Protein AF-A0A919H9T5-F1 (afdb_monomer_lite)

pLDDT: mean 81.6, std 16.91, range [37.56, 96.25]

Foldseek 3Di:
DDDPVCPVDPQDDQVLQQVLLVLLQVLCVLVVHHDPQWGWDFDPPPDVVTGIATPPVRHRSVVSNVVSVVSVVVSVVVVVD

Radius of gyration: 14.4 Å; chains: 1; bounding box: 32×28×45 Å

Sequence (81 aa):
MTRPEIMENPPARKREVDEVVQRLREVLDKIRIVLPSLGSDPVGESYDPAVYLVELGRVNAGTARKLATVLEQAVREETDE

Secondary structure (DSSP, 8-state):
---GGGGGSPPPPHHHHHHHHHHHHHHHHHTT---TT--EEEE-TTSSSPEEEETTTTB-HHHHHHHHHHHHHHHHHHH--

Structure (mmCIF, N/CA/C/O backbone):
data_AF-A0A919H9T5-F1
#
_entry.id   AF-A0A919H9T5-F1
#
loop_
_atom_site.group_PDB
_atom_site.id
_atom_site.type_symbol
_atom_site.label_atom_id
_atom_site.label_alt_id
_atom_site.label_comp_id
_atom_site.label_asym_id
_atom_site.label_entity_id
_atom_site.label_seq_id
_atom_site.pdbx_PDB_ins_code
_atom_site.Cartn_x
_atom_site.Cartn_y
_atom_site.Cartn_z
_atom_site.occupancy
_atom_site.B_iso_or_equiv
_atom_site.auth_seq_id
_atom_site.auth_comp_id
_atom_site.auth_asym_id
_atom_site.auth_atom_id
_atom_site.pdbx_PDB_model_num
ATOM 1 N N . MET A 1 1 ? 20.193 20.321 -17.210 1.00 39.12 1 MET A N 1
ATOM 2 C CA . MET A 1 1 ? 18.887 20.433 -16.528 1.00 39.12 1 MET A CA 1
ATOM 3 C C . MET A 1 1 ? 18.450 19.033 -16.130 1.00 39.12 1 MET A C 1
ATOM 5 O O . MET A 1 1 ? 17.806 18.362 -16.919 1.00 39.12 1 MET A O 1
ATOM 9 N N . THR A 1 2 ? 18.833 18.576 -14.941 1.00 37.56 2 THR A N 1
ATOM 10 C CA . THR A 1 2 ? 18.334 17.308 -14.390 1.00 37.56 2 THR A CA 1
ATOM 11 C C . THR A 1 2 ? 18.104 17.565 -12.916 1.00 37.56 2 THR A C 1
ATOM 13 O O . THR A 1 2 ? 19.040 17.890 -12.189 1.00 37.56 2 THR A O 1
ATOM 16 N N . ARG A 1 3 ? 16.837 17.575 -12.510 1.00 40.72 3 ARG A N 1
ATOM 17 C CA . ARG A 1 3 ? 16.434 17.886 -11.141 1.00 40.72 3 ARG A CA 1
ATOM 18 C C . ARG A 1 3 ? 16.881 16.703 -10.257 1.00 40.72 3 ARG A C 1
ATOM 20 O O . ARG A 1 3 ? 16.433 15.589 -10.521 1.00 40.72 3 ARG A O 1
ATOM 27 N N . PRO A 1 4 ? 17.769 16.896 -9.265 1.00 43.25 4 PRO A N 1
ATOM 28 C CA . PRO A 1 4 ? 18.379 15.801 -8.497 1.00 43.25 4 PRO A CA 1
ATOM 29 C C . PRO A 1 4 ? 17.417 15.121 -7.503 1.00 43.25 4 PRO A C 1
ATOM 31 O O . PRO A 1 4 ? 17.782 14.144 -6.861 1.00 43.25 4 PRO A O 1
ATOM 34 N N . GLU A 1 5 ? 16.169 15.586 -7.408 1.00 46.06 5 GLU A N 1
ATOM 35 C CA . GLU A 1 5 ? 15.148 15.054 -6.491 1.00 46.06 5 GLU A CA 1
ATOM 36 C C . GLU A 1 5 ? 14.651 13.641 -6.865 1.00 46.06 5 GLU A C 1
ATOM 38 O O . GLU A 1 5 ? 14.013 12.982 -6.052 1.00 46.06 5 GLU A O 1
ATOM 43 N N . ILE A 1 6 ? 14.976 13.121 -8.058 1.00 50.28 6 ILE A N 1
ATOM 44 C CA . ILE A 1 6 ? 14.575 11.761 -8.481 1.00 50.28 6 ILE A CA 1
ATOM 45 C C . ILE A 1 6 ? 15.422 10.662 -7.791 1.00 50.28 6 ILE A C 1
A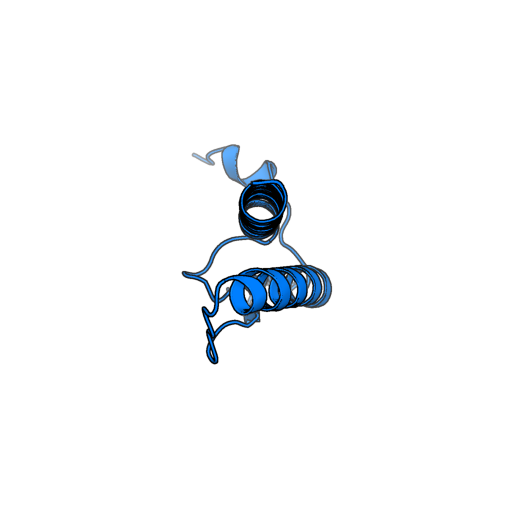TOM 47 O O . ILE A 1 6 ? 15.082 9.486 -7.855 1.00 50.28 6 ILE A O 1
ATOM 51 N N . MET A 1 7 ? 16.492 11.014 -7.066 1.00 45.09 7 MET A N 1
ATOM 52 C CA . MET A 1 7 ? 17.358 10.040 -6.378 1.00 45.09 7 MET A CA 1
ATOM 53 C C . MET A 1 7 ? 17.004 9.768 -4.906 1.00 45.09 7 MET A C 1
ATOM 55 O O . MET A 1 7 ? 17.687 8.964 -4.277 1.00 45.09 7 MET A O 1
ATOM 59 N N . GLU A 1 8 ? 15.945 10.364 -4.342 1.00 46.53 8 GLU A N 1
ATOM 60 C CA . GLU A 1 8 ? 15.500 9.992 -2.984 1.00 46.53 8 GLU A CA 1
ATOM 61 C C . GLU A 1 8 ? 14.796 8.628 -2.927 1.00 46.53 8 GLU A C 1
ATOM 63 O O . GLU A 1 8 ? 14.621 8.070 -1.842 1.00 46.53 8 GLU A O 1
ATOM 68 N N . ASN A 1 9 ? 14.404 8.062 -4.072 1.00 52.47 9 ASN A N 1
ATOM 69 C CA . ASN A 1 9 ? 13.831 6.727 -4.107 1.00 52.47 9 ASN A CA 1
ATOM 70 C C . ASN A 1 9 ? 14.122 6.028 -5.449 1.00 52.47 9 ASN A C 1
ATOM 72 O O . ASN A 1 9 ? 13.567 6.442 -6.469 1.00 52.47 9 ASN A O 1
ATOM 76 N N . PRO A 1 10 ? 14.994 5.002 -5.482 1.00 57.84 10 PRO A N 1
ATOM 77 C CA . PRO A 1 10 ? 15.330 4.303 -6.717 1.00 57.84 10 PRO A CA 1
ATOM 78 C C . PRO A 1 10 ? 14.093 3.629 -7.338 1.00 57.84 10 PRO A C 1
ATOM 80 O O . PRO A 1 10 ? 13.134 3.322 -6.623 1.00 57.84 10 PRO A O 1
ATOM 83 N N . PRO A 1 11 ? 14.093 3.390 -8.664 1.00 64.56 11 PRO A N 1
ATOM 84 C CA . PRO A 1 11 ? 13.016 2.669 -9.330 1.00 64.56 11 PRO A CA 1
ATOM 85 C C . PRO A 1 11 ? 12.819 1.294 -8.682 1.00 64.56 11 PRO A C 1
ATOM 87 O O . PRO A 1 11 ? 13.732 0.468 -8.656 1.00 64.56 11 PRO A O 1
ATOM 90 N N . ALA A 1 12 ? 11.621 1.070 -8.145 1.00 74.81 12 ALA A N 1
ATOM 91 C CA . ALA A 1 12 ? 11.274 -0.159 -7.451 1.00 74.81 12 ALA A CA 1
ATOM 92 C C . ALA A 1 12 ? 10.928 -1.257 -8.460 1.00 74.81 12 ALA A C 1
ATOM 94 O O . ALA A 1 12 ? 10.216 -1.034 -9.447 1.00 74.81 12 ALA A O 1
ATOM 95 N N . ARG A 1 13 ? 11.415 -2.470 -8.193 1.00 84.56 13 ARG A N 1
ATOM 96 C CA . ARG A 1 13 ? 11.013 -3.666 -8.944 1.00 84.56 13 ARG A CA 1
ATOM 97 C C . ARG A 1 13 ? 9.584 -4.043 -8.562 1.00 84.56 13 ARG A C 1
ATOM 99 O O . ARG A 1 13 ? 9.163 -3.793 -7.435 1.00 84.56 13 ARG A O 1
ATOM 106 N N . LYS A 1 14 ? 8.872 -4.744 -9.451 1.00 88.44 14 LYS A N 1
ATOM 107 C CA . LYS A 1 14 ? 7.481 -5.183 -9.228 1.00 88.44 14 LYS A CA 1
ATOM 108 C C . LYS A 1 14 ? 7.229 -5.752 -7.827 1.00 88.44 14 LYS A C 1
ATOM 110 O O . LYS A 1 14 ? 6.276 -5.356 -7.174 1.00 88.44 14 LYS A O 1
ATOM 115 N N . ARG A 1 15 ? 8.111 -6.635 -7.348 1.00 89.19 15 ARG A N 1
ATOM 116 C CA . ARG A 1 15 ? 7.982 -7.271 -6.029 1.00 89.19 15 ARG A CA 1
ATOM 117 C C . ARG A 1 15 ? 7.933 -6.258 -4.880 1.00 89.19 15 ARG A C 1
ATOM 119 O O . ARG A 1 15 ? 7.100 -6.396 -3.998 1.00 89.19 15 ARG A O 1
ATOM 126 N N . GLU A 1 16 ? 8.801 -5.252 -4.897 1.00 89.75 16 GLU A N 1
ATOM 127 C CA . GLU A 1 16 ? 8.833 -4.223 -3.849 1.00 89.75 16 GLU A CA 1
ATOM 128 C C . GLU A 1 16 ? 7.544 -3.394 -3.858 1.00 89.75 16 GLU A C 1
ATOM 130 O O . GLU A 1 16 ? 7.007 -3.048 -2.808 1.00 89.75 16 GLU A O 1
ATOM 135 N N . VAL A 1 17 ? 7.015 -3.110 -5.049 1.00 92.31 17 VAL A N 1
ATOM 136 C CA . VAL A 1 17 ? 5.734 -2.415 -5.210 1.00 92.31 17 VAL A CA 1
ATOM 137 C C . VAL A 1 17 ? 4.574 -3.281 -4.728 1.00 92.31 17 VAL A C 1
ATOM 139 O O . VAL A 1 17 ? 3.715 -2.780 -4.011 1.00 92.31 17 VAL A O 1
ATOM 142 N N . ASP A 1 18 ? 4.562 -4.572 -5.063 1.00 94.00 18 ASP A N 1
ATOM 143 C CA . ASP A 1 18 ? 3.529 -5.515 -4.625 1.00 94.00 18 ASP A CA 1
ATOM 144 C C . ASP A 1 18 ? 3.493 -5.647 -3.090 1.00 94.00 18 ASP A C 1
ATOM 146 O O . ASP A 1 18 ? 2.414 -5.677 -2.500 1.00 94.00 18 ASP A O 1
ATOM 150 N N . GLU A 1 19 ? 4.654 -5.664 -2.426 1.00 94.88 19 GLU A N 1
ATOM 151 C CA . GLU A 1 19 ? 4.752 -5.679 -0.957 1.00 94.88 19 GLU A CA 1
ATOM 152 C C . GLU A 1 19 ? 4.127 -4.414 -0.340 1.00 94.88 19 GLU A C 1
ATOM 154 O O . GLU A 1 19 ? 3.384 -4.485 0.643 1.00 94.88 19 GLU A O 1
ATOM 159 N N . VAL A 1 20 ? 4.363 -3.247 -0.947 1.00 94.81 20 VAL A N 1
ATOM 160 C CA . VAL A 1 20 ? 3.760 -1.983 -0.498 1.00 94.81 20 VAL A CA 1
ATOM 161 C C . VAL A 1 20 ? 2.257 -1.934 -0.790 1.00 94.81 20 VAL A C 1
ATOM 163 O O . VAL A 1 20 ? 1.489 -1.481 0.059 1.00 94.81 20 VAL A O 1
ATOM 166 N N . VAL A 1 21 ? 1.820 -2.429 -1.950 1.00 96.06 21 VAL A N 1
ATOM 167 C CA . VAL A 1 21 ? 0.400 -2.575 -2.316 1.00 96.06 21 VAL A CA 1
ATOM 168 C C . VAL A 1 21 ? -0.328 -3.435 -1.294 1.00 96.06 21 VAL A C 1
ATOM 170 O O . VAL A 1 21 ? -1.411 -3.060 -0.849 1.00 96.06 21 VAL A O 1
ATOM 173 N N . GLN A 1 22 ? 0.264 -4.561 -0.896 1.00 96.25 22 GLN A N 1
ATOM 174 C CA . GLN A 1 22 ? -0.335 -5.458 0.082 1.00 96.25 22 GLN A CA 1
ATOM 175 C C . GLN A 1 22 ? -0.498 -4.774 1.442 1.00 96.25 22 GLN A C 1
ATOM 177 O O . 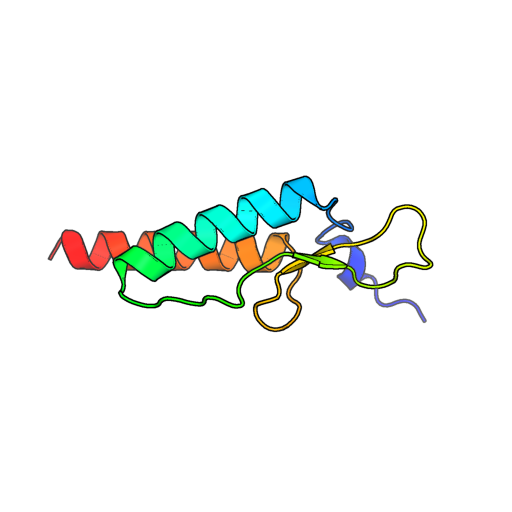GLN A 1 22 ? -1.590 -4.785 2.006 1.00 96.25 22 GLN A O 1
ATOM 182 N N . ARG A 1 23 ? 0.546 -4.090 1.919 1.00 95.62 23 ARG A N 1
ATOM 183 C CA . ARG A 1 23 ? 0.491 -3.336 3.177 1.00 95.62 23 ARG A CA 1
ATOM 184 C C . ARG A 1 23 ? -0.575 -2.234 3.146 1.00 95.62 23 ARG A C 1
ATOM 186 O O . ARG A 1 23 ? -1.321 -2.065 4.107 1.00 95.62 23 ARG A O 1
ATOM 193 N N . LEU A 1 24 ? -0.687 -1.514 2.026 1.00 96.00 24 LEU A N 1
ATOM 194 C CA . LEU A 1 24 ? -1.736 -0.511 1.827 1.00 96.00 24 LEU A CA 1
ATOM 195 C C . LEU A 1 24 ? -3.136 -1.134 1.831 1.00 96.00 24 LEU A C 1
ATOM 197 O O . LEU A 1 24 ? -4.031 -0.588 2.467 1.00 96.00 24 LEU A O 1
ATOM 201 N N . ARG A 1 25 ? -3.339 -2.276 1.164 1.00 95.69 25 ARG A N 1
ATOM 202 C CA . ARG A 1 25 ? -4.628 -2.985 1.197 1.00 95.69 25 ARG A CA 1
ATOM 203 C C . ARG A 1 25 ? -5.023 -3.354 2.623 1.00 95.69 25 ARG A C 1
ATOM 205 O O . ARG A 1 25 ? -6.150 -3.092 3.018 1.00 95.69 25 ARG A O 1
ATOM 212 N N . GLU A 1 26 ? -4.095 -3.918 3.389 1.00 95.12 26 GLU A N 1
ATOM 213 C CA . GLU A 1 26 ? -4.347 -4.354 4.765 1.00 95.12 26 GLU A CA 1
ATOM 214 C C . GLU A 1 26 ? -4.722 -3.198 5.691 1.00 95.12 26 GLU A C 1
ATOM 216 O O . GLU A 1 26 ? -5.641 -3.332 6.496 1.00 95.12 26 GLU A O 1
ATOM 221 N N . VAL A 1 27 ? -4.035 -2.055 5.600 1.00 95.31 27 VAL A N 1
ATOM 222 C CA . VAL A 1 27 ? -4.359 -0.907 6.457 1.00 95.31 27 VAL A CA 1
ATOM 223 C C . VAL A 1 27 ? -5.646 -0.201 6.026 1.00 95.31 27 VAL A C 1
ATOM 225 O O . VAL A 1 27 ? -6.423 0.214 6.880 1.00 95.31 27 VAL A O 1
ATOM 228 N N . LEU A 1 28 ? -5.912 -0.103 4.720 1.00 94.12 28 LEU A N 1
ATOM 229 C CA . LEU A 1 28 ? -7.145 0.501 4.211 1.00 94.12 28 LEU A CA 1
ATOM 230 C C . LEU A 1 28 ? -8.381 -0.336 4.573 1.00 94.12 28 LEU A C 1
ATOM 232 O O . LEU A 1 28 ? -9.414 0.225 4.938 1.00 94.12 28 LEU A O 1
ATOM 236 N N . ASP A 1 29 ? -8.265 -1.666 4.556 1.00 94.44 29 ASP A N 1
ATOM 237 C CA . ASP A 1 29 ? -9.353 -2.565 4.954 1.00 94.44 29 ASP A CA 1
ATOM 238 C C . ASP A 1 29 ? -9.762 -2.366 6.425 1.00 94.44 29 ASP A C 1
ATOM 240 O O . ASP A 1 29 ? -10.955 -2.345 6.744 1.00 94.44 29 ASP A O 1
ATOM 244 N N . LYS A 1 30 ? -8.792 -2.093 7.313 1.00 92.50 30 LYS A N 1
ATOM 245 C CA . LYS A 1 30 ? -9.053 -1.784 8.733 1.00 92.50 30 LYS A CA 1
ATOM 246 C C . LYS A 1 30 ? -9.936 -0.548 8.917 1.00 92.50 30 LYS A C 1
ATOM 248 O O . LYS A 1 30 ? -10.756 -0.536 9.827 1.00 92.50 30 LYS A O 1
ATOM 253 N N . ILE A 1 31 ? -9.833 0.435 8.020 1.00 91.88 31 ILE A N 1
ATOM 254 C CA . ILE A 1 31 ? -10.682 1.641 8.003 1.00 91.88 31 ILE A CA 1
ATOM 255 C C . ILE A 1 31 ? -11.860 1.533 7.023 1.00 91.88 31 ILE A C 1
ATOM 257 O O . ILE A 1 31 ? -12.445 2.541 6.633 1.00 91.88 31 ILE A O 1
ATOM 261 N N . ARG A 1 32 ? -12.225 0.310 6.609 1.00 92.38 32 ARG A N 1
ATOM 262 C CA . ARG A 1 32 ? -13.349 0.011 5.699 1.00 92.38 32 ARG A CA 1
ATOM 263 C C . ARG A 1 32 ? -13.227 0.617 4.296 1.00 92.38 32 ARG A C 1
ATOM 265 O O . ARG A 1 32 ? -14.224 0.701 3.577 1.00 92.38 32 ARG A O 1
ATOM 272 N N . ILE A 1 33 ? -12.022 0.994 3.874 1.00 93.44 33 ILE A N 1
ATOM 273 C CA . ILE A 1 33 ? -11.749 1.437 2.506 1.00 93.44 33 ILE A CA 1
ATOM 274 C C . ILE A 1 33 ? -11.254 0.240 1.696 1.00 93.44 33 ILE A C 1
ATOM 276 O O . ILE A 1 33 ? -10.149 -0.257 1.894 1.00 93.44 33 ILE A O 1
ATOM 280 N N . VAL A 1 34 ? -12.053 -0.187 0.719 1.00 92.62 34 VAL A N 1
ATOM 281 C CA . VAL A 1 34 ? -11.655 -1.216 -0.247 1.00 92.62 34 VAL A CA 1
ATOM 282 C C . VAL A 1 34 ? -11.359 -0.545 -1.582 1.00 92.62 34 VAL A C 1
ATOM 284 O O . VAL A 1 34 ? -12.223 0.114 -2.157 1.00 92.62 34 VAL A O 1
ATOM 287 N N . LEU A 1 35 ? -10.141 -0.735 -2.093 1.00 91.50 35 LEU A N 1
ATOM 288 C CA . LEU A 1 35 ? -9.722 -0.271 -3.417 1.00 91.50 35 LEU A CA 1
ATOM 289 C C . LEU A 1 35 ? -9.421 -1.478 -4.319 1.00 91.50 35 LEU A C 1
ATOM 291 O O . LEU A 1 35 ? -8.278 -1.938 -4.357 1.00 91.50 35 LEU A O 1
ATOM 295 N N . PRO A 1 36 ? -10.413 -1.996 -5.071 1.00 89.31 36 PRO A N 1
ATOM 296 C CA . PRO A 1 36 ? -10.217 -3.152 -5.951 1.00 89.31 36 PRO A CA 1
ATOM 297 C C . PRO A 1 36 ? -9.174 -2.912 -7.048 1.00 89.31 36 PRO A C 1
ATOM 299 O O . PRO A 1 36 ? -8.543 -3.852 -7.519 1.00 89.31 36 PRO A O 1
ATOM 302 N N . SER A 1 37 ? -8.983 -1.650 -7.441 1.00 90.69 37 SER A N 1
ATOM 303 C CA . SER A 1 37 ? -8.004 -1.226 -8.443 1.00 90.69 37 SER A CA 1
ATOM 304 C C . SER A 1 37 ? -6.583 -1.072 -7.899 1.00 90.69 37 SER A C 1
ATOM 306 O O . SER A 1 37 ? -5.662 -0.857 -8.680 1.00 90.69 37 SER A O 1
ATOM 308 N N . LEU A 1 38 ? -6.374 -1.146 -6.580 1.00 94.06 38 LEU A N 1
ATOM 309 C CA . LEU A 1 38 ? -5.051 -0.954 -5.992 1.00 94.06 38 LEU A CA 1
ATOM 310 C C . LEU A 1 38 ? -4.119 -2.090 -6.429 1.00 94.06 38 LEU A C 1
ATOM 312 O O . LEU A 1 38 ? -4.383 -3.251 -6.125 1.00 94.06 38 LEU A O 1
ATOM 316 N N . GLY A 1 39 ? -3.029 -1.759 -7.111 1.00 93.19 39 GLY A N 1
ATOM 317 C CA . GLY A 1 39 ? -2.116 -2.708 -7.743 1.00 93.19 39 GLY A CA 1
ATOM 318 C C . GLY A 1 39 ? -0.766 -2.079 -8.079 1.00 93.19 39 GLY A C 1
ATOM 319 O O . GLY A 1 39 ? -0.484 -0.945 -7.684 1.00 93.19 39 GLY A O 1
ATOM 320 N N . SER A 1 40 ? 0.073 -2.836 -8.783 1.00 91.50 40 SER A N 1
ATOM 321 C CA . SER A 1 40 ? 1.329 -2.352 -9.352 1.00 91.50 40 SER A CA 1
ATOM 322 C C . SER A 1 40 ? 1.124 -1.927 -10.811 1.00 91.50 40 SER A C 1
ATOM 324 O O . SER A 1 40 ? 0.641 -2.715 -11.618 1.00 91.50 40 SER A O 1
ATOM 326 N N . ASP A 1 41 ? 1.516 -0.694 -11.128 1.00 89.25 41 ASP A N 1
ATOM 327 C CA . ASP A 1 41 ? 1.454 -0.077 -12.457 1.00 89.25 41 ASP A CA 1
ATOM 328 C C . ASP A 1 41 ? 2.851 -0.103 -13.101 1.00 89.25 41 ASP A C 1
ATOM 330 O O . ASP A 1 41 ? 3.766 0.550 -12.576 1.00 89.25 41 ASP A O 1
ATOM 334 N N . PRO A 1 42 ? 3.079 -0.849 -14.194 1.00 85.62 42 PRO A N 1
ATOM 335 C CA . PRO A 1 42 ? 4.322 -0.763 -14.945 1.00 85.62 42 PRO A CA 1
ATOM 336 C C . PRO A 1 42 ? 4.402 0.584 -15.677 1.00 85.62 42 PRO A C 1
ATOM 338 O O . PRO A 1 42 ? 3.697 0.839 -16.652 1.00 85.62 42 PRO A O 1
ATOM 341 N N . VAL A 1 43 ? 5.322 1.450 -15.253 1.00 78.81 43 VAL A N 1
ATOM 342 C CA . VAL A 1 43 ? 5.561 2.737 -15.907 1.00 78.81 43 VAL A CA 1
ATOM 343 C C . VAL A 1 43 ? 6.825 2.647 -16.741 1.00 78.81 43 VAL A C 1
ATOM 345 O O . VAL A 1 43 ? 7.943 2.640 -16.233 1.00 78.81 43 VAL A O 1
ATOM 348 N N . GLY A 1 44 ? 6.620 2.598 -18.056 1.00 67.00 44 GLY A N 1
ATOM 349 C CA . GLY A 1 44 ? 7.699 2.542 -19.027 1.00 67.00 44 GLY A CA 1
ATOM 350 C C . GLY A 1 44 ? 8.143 1.112 -19.321 1.00 67.00 44 GLY A C 1
ATOM 351 O O . GLY A 1 44 ? 9.252 0.712 -18.982 1.00 67.00 44 GLY A O 1
ATOM 352 N N . GLU A 1 45 ? 7.296 0.365 -20.031 1.00 56.88 45 GLU A N 1
ATOM 353 C CA . GLU A 1 45 ? 7.617 -0.977 -20.546 1.00 56.88 45 GLU A CA 1
ATOM 354 C C . GLU A 1 45 ? 8.884 -1.004 -21.426 1.00 56.88 45 GLU A C 1
ATOM 356 O O . GLU A 1 45 ? 9.494 -2.052 -21.604 1.00 56.88 45 GLU A O 1
ATOM 361 N N . SER A 1 46 ? 9.309 0.150 -21.955 1.00 66.69 46 SER A N 1
ATOM 362 C CA . SER A 1 46 ? 10.543 0.309 -22.736 1.00 66.69 46 SER A CA 1
ATOM 363 C C . SER A 1 46 ? 11.825 0.464 -21.901 1.00 66.69 46 SER A C 1
ATOM 365 O O . SER A 1 46 ? 12.904 0.526 -22.489 1.00 66.69 46 SER A O 1
ATOM 367 N N . TYR A 1 47 ? 11.743 0.584 -20.570 1.00 62.91 47 TYR A N 1
ATOM 368 C CA . TYR A 1 47 ? 12.923 0.703 -19.705 1.00 62.91 47 TYR A CA 1
ATOM 369 C C . TYR A 1 47 ? 13.430 -0.682 -19.284 1.00 62.91 47 TYR A C 1
ATOM 371 O O . TYR A 1 47 ? 12.644 -1.541 -18.889 1.00 62.91 47 TYR A O 1
ATOM 379 N N . ASP A 1 48 ? 14.752 -0.879 -19.319 1.00 64.19 48 ASP A N 1
ATOM 380 C CA . ASP A 1 48 ? 15.426 -2.034 -18.718 1.00 64.19 48 ASP A CA 1
ATOM 381 C C . ASP A 1 48 ? 16.263 -1.570 -17.506 1.00 64.19 48 ASP A C 1
ATOM 383 O O . ASP A 1 48 ? 17.254 -0.854 -17.695 1.00 64.19 48 ASP A O 1
ATOM 387 N N . PRO A 1 49 ? 15.880 -1.913 -16.260 1.00 66.50 49 PRO A N 1
ATOM 388 C CA . PRO A 1 4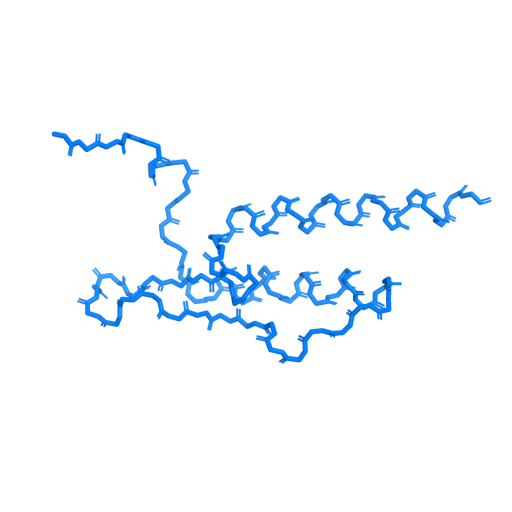9 ? 14.718 -2.719 -15.877 1.00 66.50 49 PRO A CA 1
ATOM 389 C C . PRO A 1 49 ? 13.404 -1.919 -15.872 1.00 66.50 49 PRO A C 1
ATOM 391 O O . PRO A 1 49 ? 13.396 -0.712 -15.621 1.00 66.50 49 PRO A O 1
ATOM 394 N N . ALA A 1 50 ? 12.282 -2.619 -16.066 1.00 73.88 50 ALA A N 1
ATOM 395 C CA . ALA A 1 50 ? 10.949 -2.028 -15.971 1.00 73.88 50 ALA A CA 1
ATOM 396 C C . ALA A 1 50 ? 10.712 -1.424 -14.577 1.00 73.88 50 ALA A C 1
ATOM 398 O O . ALA A 1 50 ? 10.982 -2.060 -13.550 1.00 73.88 50 ALA A O 1
ATOM 399 N N . VAL A 1 51 ? 10.183 -0.202 -14.548 1.00 81.62 51 VAL A N 1
ATOM 400 C CA . VAL A 1 51 ? 9.880 0.537 -13.319 1.00 81.62 51 VAL A CA 1
ATOM 401 C C . VAL A 1 51 ? 8.413 0.341 -12.964 1.00 81.62 51 VAL A C 1
ATOM 403 O O . VAL A 1 51 ? 7.549 0.412 -13.833 1.00 81.62 51 VAL A O 1
ATOM 406 N N . TYR A 1 52 ? 8.125 0.110 -11.685 1.00 87.44 52 TYR A N 1
ATOM 407 C CA . TYR A 1 52 ? 6.758 -0.064 -11.202 1.00 87.44 52 TYR A CA 1
ATOM 408 C C . TYR A 1 52 ? 6.385 1.040 -10.209 1.00 87.44 52 TYR A C 1
ATOM 410 O O . TYR A 1 52 ? 7.193 1.442 -9.365 1.00 87.44 52 TYR A O 1
ATOM 418 N N . LEU A 1 53 ? 5.143 1.507 -10.293 1.00 89.38 53 LEU A N 1
ATOM 419 C CA . LEU A 1 53 ? 4.506 2.427 -9.352 1.00 89.38 53 LEU A CA 1
ATOM 420 C C . LEU A 1 53 ? 3.290 1.752 -8.714 1.00 89.38 53 LEU A C 1
ATOM 422 O O . LEU A 1 53 ? 2.839 0.703 -9.154 1.00 89.38 53 LEU A O 1
ATOM 426 N N . VAL A 1 54 ? 2.751 2.343 -7.657 1.00 90.25 54 VAL A N 1
ATOM 427 C CA . VAL A 1 54 ? 1.488 1.911 -7.058 1.00 90.25 54 VAL A CA 1
ATOM 428 C C . VAL A 1 54 ? 0.342 2.617 -7.790 1.00 90.25 54 VAL A C 1
ATOM 430 O O . VAL A 1 54 ? 0.352 3.844 -7.895 1.00 90.25 54 VAL A O 1
ATOM 433 N N . GLU A 1 55 ? -0.676 1.867 -8.223 1.00 90.00 55 GLU A N 1
ATOM 434 C CA . GLU A 1 55 ? -1.896 2.345 -8.924 1.00 90.00 55 GLU A CA 1
ATOM 435 C C . GLU A 1 55 ? -2.725 3.368 -8.120 1.00 90.00 55 GLU A C 1
ATOM 437 O O . GLU A 1 55 ? -3.690 3.953 -8.609 1.00 90.00 55 GLU A O 1
ATOM 442 N N . LEU A 1 56 ? -2.333 3.639 -6.873 1.00 86.56 56 LEU A N 1
ATOM 443 C CA . LEU A 1 56 ? -2.846 4.721 -6.041 1.00 86.56 56 LEU A CA 1
ATOM 444 C C . LEU A 1 56 ? -2.358 6.081 -6.569 1.00 86.56 56 LEU A C 1
ATOM 446 O O . LEU A 1 56 ? -1.505 6.729 -5.970 1.00 86.56 56 LEU A O 1
ATOM 450 N N . GLY A 1 57 ? -2.860 6.490 -7.735 1.00 85.81 57 GLY A N 1
ATOM 451 C CA . GLY A 1 57 ? -2.458 7.734 -8.394 1.00 85.81 57 GLY A CA 1
ATOM 452 C C . GLY A 1 57 ? -1.033 7.713 -8.955 1.00 85.81 57 GLY A C 1
ATOM 453 O O . GLY A 1 57 ? -0.438 8.778 -9.102 1.00 85.81 57 GLY A O 1
ATOM 454 N N . ARG A 1 58 ? -0.484 6.526 -9.267 1.00 87.25 58 ARG A N 1
ATOM 455 C CA . ARG A 1 58 ? 0.873 6.342 -9.819 1.00 87.25 58 ARG A CA 1
ATOM 456 C C . ARG A 1 58 ? 1.968 6.887 -8.904 1.00 87.25 58 ARG A C 1
ATOM 458 O O . ARG A 1 58 ? 2.849 7.637 -9.320 1.00 87.25 58 ARG A O 1
ATOM 465 N N . VAL A 1 59 ? 1.916 6.513 -7.631 1.00 89.75 59 VAL A N 1
ATOM 466 C CA . VAL A 1 59 ? 2.910 6.932 -6.634 1.00 89.75 59 VAL A CA 1
ATOM 467 C C . VAL A 1 59 ? 4.064 5.935 -6.551 1.00 89.75 59 VAL A C 1
ATOM 469 O O . VAL A 1 59 ? 3.880 4.728 -6.681 1.00 89.75 59 VAL A O 1
ATOM 472 N N . ASN A 1 60 ? 5.281 6.422 -6.308 1.00 89.19 60 ASN A N 1
ATOM 473 C CA . ASN A 1 60 ? 6.432 5.539 -6.109 1.00 89.19 60 ASN A CA 1
ATOM 474 C C . ASN A 1 60 ? 6.321 4.745 -4.789 1.00 89.19 60 ASN A C 1
ATOM 476 O O . ASN A 1 60 ? 5.658 5.174 -3.839 1.00 89.19 60 ASN A O 1
ATOM 480 N N . ALA A 1 61 ? 7.021 3.609 -4.712 1.00 88.69 61 ALA A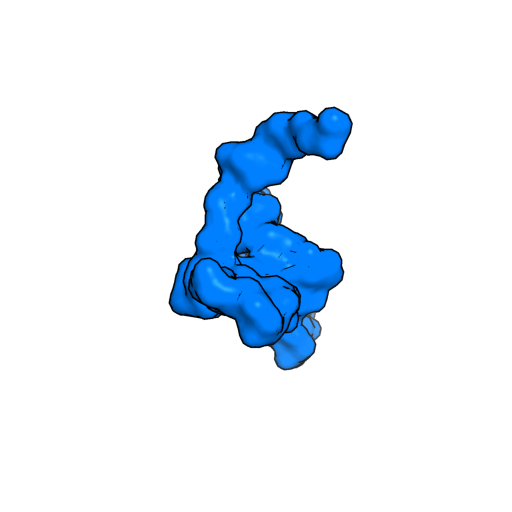 N 1
ATOM 481 C CA . ALA A 1 61 ? 6.961 2.692 -3.570 1.00 88.69 61 ALA A CA 1
ATOM 482 C C . ALA A 1 61 ? 7.342 3.341 -2.226 1.00 88.69 61 ALA A C 1
ATOM 484 O O . ALA A 1 61 ? 6.791 2.995 -1.186 1.00 88.69 61 ALA A O 1
ATOM 485 N N . GLY A 1 62 ? 8.265 4.303 -2.226 1.00 89.12 62 GLY A N 1
ATOM 486 C CA . GLY A 1 62 ? 8.748 4.973 -1.020 1.00 89.12 62 GLY A CA 1
ATOM 487 C C . GLY A 1 62 ? 7.702 5.915 -0.439 1.00 89.12 62 GLY A C 1
ATOM 488 O O . GLY A 1 62 ? 7.444 5.879 0.764 1.00 89.12 62 GLY A O 1
ATOM 489 N N . THR A 1 63 ? 7.050 6.708 -1.290 1.00 91.50 63 THR A N 1
ATOM 490 C CA . THR A 1 63 ? 5.907 7.542 -0.899 1.00 91.50 63 THR A CA 1
ATOM 491 C C . THR A 1 63 ? 4.745 6.678 -0.417 1.00 91.50 63 THR A C 1
ATOM 493 O O . THR A 1 63 ? 4.204 6.930 0.657 1.00 91.50 63 THR A O 1
ATOM 496 N N . ALA A 1 64 ? 4.410 5.614 -1.149 1.00 93.38 64 ALA A N 1
ATOM 497 C CA . ALA A 1 64 ? 3.359 4.680 -0.755 1.00 93.38 64 ALA A CA 1
ATOM 498 C C . ALA A 1 64 ? 3.659 3.982 0.585 1.00 93.38 64 ALA A C 1
ATOM 500 O O . ALA A 1 64 ? 2.768 3.829 1.418 1.00 93.38 64 ALA A O 1
ATOM 501 N N . ARG A 1 65 ? 4.926 3.642 0.853 1.00 94.38 65 ARG A N 1
ATOM 502 C CA . ARG A 1 65 ? 5.358 3.087 2.142 1.00 94.38 65 ARG A CA 1
ATOM 503 C C . ARG A 1 65 ? 5.208 4.090 3.283 1.00 94.38 65 ARG A C 1
ATOM 505 O O . ARG A 1 65 ? 4.774 3.705 4.363 1.00 94.38 65 ARG A O 1
ATOM 512 N N . LYS A 1 66 ? 5.555 5.364 3.064 1.00 93.69 66 LYS A N 1
ATOM 513 C CA . LYS A 1 66 ? 5.332 6.430 4.059 1.00 93.69 66 LYS A CA 1
ATOM 514 C C . LYS A 1 66 ? 3.839 6.579 4.365 1.00 93.69 66 LYS A C 1
ATOM 516 O O . LYS A 1 66 ? 3.477 6.645 5.534 1.00 93.69 66 LYS A O 1
ATOM 521 N N . LEU A 1 67 ? 2.991 6.560 3.335 1.00 93.62 67 LEU A N 1
ATOM 522 C CA . LEU A 1 67 ? 1.537 6.605 3.495 1.00 93.62 67 LEU A CA 1
ATOM 523 C C . LEU A 1 67 ? 1.019 5.416 4.315 1.00 93.62 67 LEU A C 1
ATOM 525 O O . LEU A 1 67 ? 0.273 5.626 5.265 1.00 93.62 67 LEU A O 1
ATOM 529 N N . ALA A 1 68 ? 1.458 4.194 4.000 1.00 94.50 68 ALA A N 1
ATOM 530 C CA . ALA A 1 68 ? 1.089 3.003 4.764 1.00 94.50 68 ALA A CA 1
ATOM 531 C C . ALA A 1 68 ? 1.449 3.146 6.251 1.00 94.50 68 ALA A C 1
ATOM 533 O O . ALA A 1 68 ? 0.606 2.907 7.108 1.00 94.50 68 ALA A O 1
ATOM 534 N N . THR A 1 69 ? 2.664 3.612 6.561 1.00 95.62 69 THR A N 1
ATOM 535 C CA . THR A 1 69 ? 3.098 3.847 7.947 1.00 95.62 69 THR A CA 1
ATOM 536 C C . THR A 1 69 ? 2.196 4.841 8.683 1.00 95.62 69 THR A C 1
ATOM 538 O O . THR A 1 69 ? 1.841 4.587 9.830 1.00 95.62 69 THR A O 1
ATOM 541 N N . VAL A 1 70 ? 1.818 5.956 8.047 1.00 95.38 70 VAL A N 1
ATOM 542 C CA . VAL A 1 70 ? 0.947 6.968 8.673 1.00 95.38 70 VAL A CA 1
ATOM 543 C C . VAL A 1 70 ? -0.461 6.419 8.900 1.00 95.38 70 VAL A C 1
ATOM 545 O O . VAL A 1 70 ? -1.016 6.594 9.980 1.00 95.38 70 VAL A O 1
ATOM 548 N N . LEU A 1 71 ? -1.026 5.701 7.926 1.00 93.88 71 LEU A N 1
ATOM 549 C CA . LEU A 1 71 ? -2.339 5.067 8.081 1.00 93.88 71 LEU A CA 1
ATOM 550 C C . LEU A 1 71 ? -2.333 4.037 9.220 1.00 93.88 71 LEU A C 1
ATOM 552 O O . LEU A 1 71 ? -3.272 3.967 10.001 1.00 93.88 71 LEU A O 1
ATOM 556 N N . GLU A 1 72 ? -1.256 3.266 9.365 1.00 94.19 72 GLU A N 1
ATOM 557 C CA . GLU A 1 72 ? -1.121 2.291 10.452 1.00 94.19 72 GLU A CA 1
ATOM 558 C C . GLU A 1 72 ? -0.949 2.937 11.827 1.00 94.19 72 GLU A C 1
ATOM 560 O O . GLU A 1 72 ? -1.240 2.306 12.843 1.00 94.19 72 GLU A O 1
ATOM 565 N N . GLN A 1 73 ? -0.403 4.152 11.888 1.00 94.12 73 GLN A N 1
ATOM 566 C CA . GLN A 1 73 ? -0.354 4.944 13.116 1.00 94.12 73 GLN A CA 1
ATOM 567 C C . GLN A 1 73 ? -1.755 5.438 13.473 1.00 94.12 73 GLN A C 1
ATOM 569 O O . GLN A 1 73 ? -2.213 5.154 14.574 1.00 94.12 73 GLN A O 1
ATOM 574 N N . ALA A 1 74 ? -2.465 6.04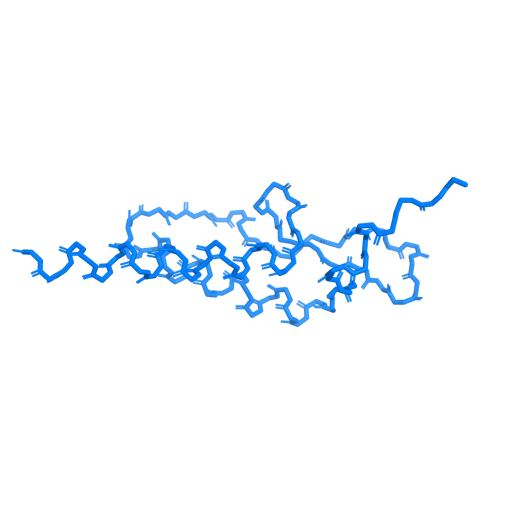0 12.516 1.00 90.88 74 ALA A N 1
ATOM 575 C CA . ALA A 1 74 ? -3.823 6.541 12.723 1.00 90.88 74 ALA A CA 1
ATOM 576 C C . ALA A 1 74 ? -4.797 5.439 13.182 1.00 90.88 74 ALA A C 1
ATOM 578 O O . ALA A 1 74 ? -5.556 5.639 14.123 1.00 90.88 74 ALA A O 1
ATOM 579 N N . VAL A 1 75 ? -4.724 4.245 12.578 1.00 91.12 75 VAL A N 1
ATOM 580 C CA . VAL A 1 75 ? -5.560 3.098 12.982 1.00 91.12 75 VAL A CA 1
ATOM 581 C C . VAL A 1 75 ? -5.287 2.652 14.418 1.00 91.12 75 VAL A C 1
ATOM 583 O O . VAL A 1 75 ? -6.198 2.182 15.088 1.00 91.12 75 VAL A O 1
ATOM 586 N N . ARG A 1 76 ? -4.039 2.752 14.889 1.00 87.44 76 ARG A N 1
ATOM 587 C CA . ARG A 1 76 ? -3.697 2.371 16.266 1.00 87.44 76 ARG A CA 1
ATOM 588 C C . ARG A 1 76 ? -4.233 3.378 17.274 1.00 87.44 76 ARG A C 1
ATOM 590 O O . ARG A 1 76 ? -4.795 2.959 18.277 1.00 87.44 76 ARG A O 1
ATOM 597 N N . GLU A 1 77 ? -4.099 4.666 16.971 1.00 82.62 77 GLU A N 1
ATOM 598 C CA . GLU A 1 77 ? -4.609 5.749 17.817 1.00 82.62 77 GLU A CA 1
ATOM 599 C C . GLU A 1 77 ? -6.132 5.650 18.009 1.00 82.62 77 GLU A C 1
ATOM 601 O O . GLU A 1 77 ? -6.602 5.811 19.126 1.00 82.62 77 GLU A O 1
ATOM 606 N N . GLU A 1 78 ? -6.893 5.275 16.974 1.00 74.88 78 GLU A N 1
ATOM 607 C CA . GLU A 1 78 ? -8.351 5.076 17.073 1.00 74.88 78 GLU A CA 1
ATOM 608 C C . GLU A 1 78 ? -8.751 3.858 17.929 1.00 74.88 78 GLU A C 1
ATOM 610 O O . GLU A 1 78 ? -9.8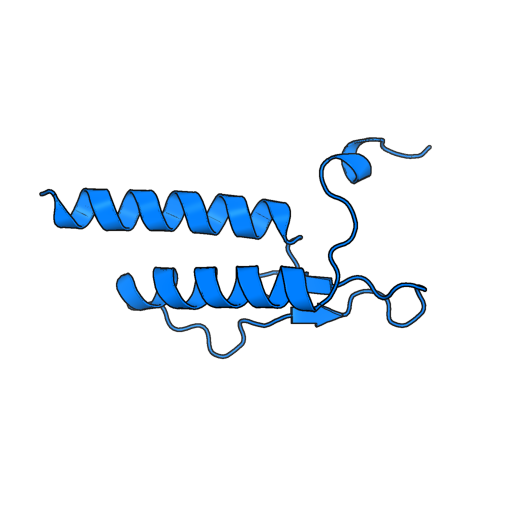41 3.826 18.490 1.00 74.88 78 GLU A O 1
ATOM 615 N N . THR A 1 79 ? -7.890 2.841 18.042 1.00 69.56 79 THR A N 1
ATOM 616 C CA . THR A 1 79 ? -8.148 1.667 18.900 1.00 69.56 79 THR A CA 1
ATOM 617 C C . THR A 1 79 ? -7.717 1.841 20.356 1.00 69.56 79 THR A C 1
ATOM 619 O O . THR A 1 79 ? -8.100 1.013 21.184 1.00 69.56 79 THR A O 1
ATOM 622 N N . ASP A 1 80 ? -6.908 2.861 20.657 1.00 61.69 80 ASP A N 1
ATOM 623 C CA . ASP A 1 80 ? -6.415 3.165 22.007 1.00 61.69 80 ASP A CA 1
ATOM 624 C C . ASP A 1 80 ? -7.312 4.189 22.756 1.00 61.69 80 ASP A C 1
ATOM 626 O O . ASP A 1 80 ? -7.080 4.441 23.943 1.00 61.69 80 ASP A O 1
ATOM 630 N N . GLU A 1 81 ? -8.338 4.744 22.092 1.00 52.31 81 GLU A N 1
ATOM 631 C CA . GLU A 1 81 ? -9.421 5.579 22.663 1.00 52.31 81 GLU A CA 1
ATOM 632 C C . GLU A 1 81 ? -10.688 4.768 23.000 1.00 52.31 81 GLU A C 1
ATOM 634 O O . GLU A 1 81 ? -11.315 5.079 24.045 1.00 52.31 81 GLU A O 1
#